Protein AF-A0A9Q1LSX1-F1 (afdb_monomer_lite)

Radius of gyration: 31.64 Å; chains: 1; bounding box: 59×37×95 Å

InterPro domains:
  IPR011598 Myc-type, basic helix-loop-helix (bHLH) domain [PF00010] (8-60)
  IPR011598 Myc-type, basic helix-loop-helix (bHLH) domain [PS50888] (7-59)
  IPR011598 Myc-type, basic helix-loop-helix (bHLH) domain [SM00353] (13-65)
  IPR015660 Achaete-scute transcription factor-related [PTHR13935] (9-137)
  IPR036638 Helix-loop-helix DNA-binding domain superfamily [G3DSA:4.10.280.10] (2-89)
  IPR036638 Helix-loop-helix DNA-binding domain superfamily [SSF47459] (8-74)

Organism: NCBI:txid402998

Sequence (143 aa):
MDQNKLIKRIAHRDIERQRRQKMATLYASLGSHLPLQYIKGKRSVSDHMEQALNYIRHLKNNIKELETKRDEMRILDHSSNEDNNNIGQKYNLAEYVTVNKCQDGVEILIKNKFGKEGLQLSRVPEELMKRKLNVVTVGIQLL

Secondary structure (DSSP, 8-state):
--HHHHHHHHHHHHHHHHHHHHHHHHHHHHHHTS-HHHHTT--SHHHHHHHHHHHHHHHHHHHHHHHHHHHHHHHHHHHTTT---S------HHHHEEEEEETTEEEEEE---SSTTS--TTHHHHHHHHTT-----------

pLDDT: mean 84.05, std 15.63, range [40.38, 98.62]

Foldseek 3Di:
DDVVVVVVVVVVVVVVVVVVVVVVVVLVVLQVVAPCVQCPPPDDSVSSVVSSVVVVVVVVVVVVVVVVVVVVVVVVVVVVPPDPPDDDPPPVVVVAWDWDDDPPGIDIGGRFDPDPRGDPVVCVVVVCVVVVHDDDDDDDDDD

Structure (mmCIF, N/CA/C/O backbone):
data_AF-A0A9Q1LSX1-F1
#
_entry.id   AF-A0A9Q1LSX1-F1
#
loop_
_atom_site.group_PDB
_atom_site.id
_atom_site.type_symbol
_atom_site.label_atom_id
_atom_site.label_alt_id
_atom_site.label_comp_id
_atom_site.label_asym_id
_atom_site.label_entity_id
_atom_site.label_seq_id
_atom_site.pdbx_PDB_ins_code
_atom_site.Cartn_x
_atom_site.Cartn_y
_atom_site.Cartn_z
_atom_site.occupancy
_atom_site.B_iso_or_equiv
_atom_site.auth_seq_id
_atom_site.auth_comp_id
_atom_site.auth_asym_id
_atom_site.auth_atom_id
_atom_site.pdbx_PDB_model_num
ATOM 1 N N . MET A 1 1 ? 32.459 2.238 -44.044 1.00 60.03 1 MET A N 1
ATOM 2 C CA . MET A 1 1 ? 31.421 2.469 -43.013 1.00 60.03 1 MET A CA 1
ATOM 3 C C . MET A 1 1 ? 32.144 2.597 -41.678 1.00 60.03 1 MET A C 1
ATOM 5 O O . MET A 1 1 ? 32.887 1.691 -41.336 1.00 60.03 1 MET A O 1
ATOM 9 N N . ASP A 1 2 ? 32.035 3.741 -41.003 1.00 82.56 2 ASP A N 1
ATOM 10 C CA . ASP A 1 2 ? 32.907 4.106 -39.875 1.00 82.56 2 ASP A CA 1
ATOM 11 C C . ASP A 1 2 ? 32.579 3.299 -38.600 1.00 82.56 2 ASP A C 1
ATOM 13 O O . ASP A 1 2 ? 31.495 3.438 -38.021 1.00 82.56 2 ASP A O 1
ATOM 17 N N . GLN A 1 3 ? 33.503 2.429 -38.178 1.00 87.06 3 GLN A N 1
ATOM 18 C CA . GLN A 1 3 ? 33.347 1.523 -37.030 1.00 87.06 3 GLN A CA 1
ATOM 19 C C . GLN A 1 3 ? 33.072 2.286 -35.725 1.00 87.06 3 GLN A C 1
ATOM 21 O O . GLN A 1 3 ? 32.278 1.834 -34.896 1.00 87.06 3 GLN A O 1
ATOM 26 N N . ASN A 1 4 ? 33.617 3.497 -35.583 1.00 91.81 4 ASN A N 1
ATOM 27 C CA . ASN A 1 4 ? 33.389 4.342 -34.410 1.00 91.81 4 ASN A CA 1
ATOM 28 C C . ASN A 1 4 ? 31.926 4.783 -34.276 1.00 91.81 4 ASN A C 1
ATOM 30 O O . ASN A 1 4 ? 31.387 4.857 -33.167 1.00 91.81 4 ASN A O 1
ATOM 34 N N . LYS A 1 5 ? 31.242 5.036 -35.398 1.00 93.19 5 LYS A N 1
ATOM 35 C CA . LYS A 1 5 ? 29.815 5.388 -35.401 1.00 93.19 5 LYS A CA 1
ATOM 36 C C . LYS A 1 5 ? 28.946 4.210 -34.954 1.00 93.19 5 LYS A C 1
ATOM 38 O O . LYS A 1 5 ? 27.955 4.410 -34.249 1.00 93.19 5 LYS A O 1
ATOM 43 N N . LEU A 1 6 ? 29.322 2.987 -35.332 1.00 94.88 6 LEU A N 1
ATOM 44 C CA . LEU A 1 6 ? 28.622 1.772 -34.918 1.00 94.88 6 LEU A CA 1
ATOM 45 C C . LEU A 1 6 ? 28.772 1.520 -33.411 1.00 94.88 6 LEU A C 1
ATOM 47 O O . LEU A 1 6 ? 27.763 1.286 -32.745 1.00 94.88 6 LEU A O 1
ATOM 51 N N . ILE A 1 7 ? 29.991 1.634 -32.873 1.00 95.50 7 ILE A N 1
ATOM 52 C CA . ILE A 1 7 ? 30.278 1.428 -31.442 1.00 95.50 7 ILE A CA 1
ATOM 53 C C . ILE A 1 7 ? 29.482 2.413 -30.576 1.00 95.50 7 ILE A C 1
ATOM 55 O O . ILE A 1 7 ? 28.794 1.995 -29.646 1.00 95.50 7 ILE A O 1
ATOM 59 N N . LYS A 1 8 ? 29.476 3.709 -30.926 1.00 95.12 8 LYS A N 1
ATOM 60 C CA . LYS A 1 8 ? 28.688 4.729 -30.206 1.00 95.12 8 LYS A CA 1
ATOM 61 C C . LYS A 1 8 ? 27.189 4.416 -30.201 1.00 95.12 8 LYS A C 1
ATOM 63 O O . LYS A 1 8 ? 26.528 4.571 -29.175 1.00 95.12 8 LYS A O 1
ATOM 68 N N . ARG A 1 9 ? 26.646 3.947 -31.330 1.00 95.62 9 ARG A N 1
ATOM 69 C CA . ARG A 1 9 ? 25.228 3.571 -31.445 1.00 95.62 9 ARG A CA 1
ATOM 70 C C . ARG A 1 9 ? 24.878 2.370 -30.564 1.00 95.62 9 ARG A C 1
ATOM 72 O O . ARG A 1 9 ? 23.808 2.364 -29.960 1.00 95.62 9 ARG A O 1
ATOM 79 N N . ILE A 1 10 ? 25.756 1.368 -30.496 1.00 96.50 10 ILE A N 1
ATOM 80 C CA . ILE A 1 10 ? 25.564 0.187 -29.641 1.00 96.50 10 ILE A CA 1
ATOM 81 C C . ILE A 1 10 ? 25.610 0.597 -28.167 1.00 96.50 10 ILE A C 1
ATOM 83 O O . ILE A 1 10 ? 24.657 0.324 -27.444 1.00 96.50 10 ILE A O 1
ATOM 87 N N . ALA A 1 11 ? 26.631 1.353 -27.756 1.00 97.00 11 ALA A N 1
ATOM 88 C CA . ALA A 1 11 ? 26.759 1.829 -26.379 1.00 97.00 11 ALA A CA 1
ATOM 89 C C . ALA A 1 11 ? 25.532 2.640 -25.928 1.00 97.00 11 ALA A C 1
ATOM 91 O O . ALA A 1 11 ? 24.968 2.385 -24.866 1.00 97.00 11 ALA A O 1
ATOM 92 N N . HIS A 1 12 ? 25.047 3.567 -26.762 1.00 97.31 12 HIS A N 1
ATOM 93 C CA . HIS A 1 12 ? 23.840 4.337 -26.452 1.00 97.31 12 HIS A CA 1
ATOM 94 C C . HIS A 1 12 ? 22.591 3.447 -26.334 1.00 97.31 12 HIS A C 1
ATOM 96 O O . HIS A 1 12 ? 21.738 3.665 -25.469 1.00 97.31 12 HIS A O 1
ATOM 102 N N . ARG A 1 13 ? 22.458 2.431 -27.197 1.00 97.62 13 ARG A N 1
ATOM 103 C CA . ARG A 1 13 ? 21.347 1.470 -27.135 1.00 97.62 13 ARG A CA 1
ATOM 104 C C . ARG A 1 13 ? 21.385 0.658 -25.841 1.00 97.62 13 ARG A C 1
ATOM 106 O O . ARG A 1 13 ? 20.324 0.432 -25.258 1.00 97.62 13 ARG A O 1
ATOM 113 N N . ASP A 1 14 ? 22.567 0.243 -25.401 1.00 98.19 14 ASP A N 1
ATOM 114 C CA . ASP A 1 14 ? 22.739 -0.547 -24.182 1.00 98.19 14 ASP A CA 1
ATOM 115 C C . ASP A 1 14 ? 22.457 0.273 -22.924 1.00 98.19 14 ASP A C 1
ATOM 117 O O . ASP A 1 14 ? 21.732 -0.200 -22.047 1.00 98.19 14 ASP A O 1
ATOM 121 N N . ILE A 1 15 ? 22.910 1.529 -22.875 1.00 98.12 15 ILE A N 1
ATOM 122 C CA . ILE A 1 15 ? 22.584 2.461 -21.784 1.00 98.12 15 ILE A CA 1
ATOM 123 C C . ILE A 1 15 ? 21.065 2.637 -21.670 1.00 98.12 15 ILE A C 1
ATOM 125 O O . ILE A 1 15 ? 20.487 2.465 -20.595 1.00 98.12 15 ILE A O 1
ATOM 129 N N . GLU A 1 16 ? 20.382 2.911 -22.782 1.00 98.19 16 GLU A N 1
ATOM 130 C CA . GLU A 1 16 ? 18.928 3.101 -22.762 1.00 98.19 16 GLU A CA 1
ATOM 131 C C . GLU A 1 16 ? 18.171 1.797 -22.460 1.00 98.19 16 GLU A C 1
ATOM 133 O O . GLU A 1 16 ? 17.100 1.805 -21.844 1.00 98.19 16 GLU A O 1
ATOM 138 N N . ARG A 1 17 ? 18.719 0.644 -22.859 1.00 98.19 17 ARG A N 1
ATOM 139 C CA . ARG A 1 17 ? 18.185 -0.667 -22.472 1.00 98.19 17 ARG A CA 1
ATOM 140 C C . ARG A 1 17 ? 18.285 -0.868 -20.962 1.00 98.19 17 ARG A C 1
ATOM 142 O O . ARG A 1 17 ? 17.279 -1.223 -20.352 1.00 98.19 17 ARG A O 1
ATOM 149 N N . GLN A 1 18 ? 19.446 -0.614 -20.363 1.00 98.50 18 GLN A N 1
ATOM 150 C CA . GLN A 1 18 ? 19.644 -0.717 -18.914 1.00 98.50 18 GLN A CA 1
ATOM 151 C C . GLN A 1 18 ? 18.716 0.237 -18.156 1.00 98.50 18 GLN A C 1
ATOM 153 O O . GLN A 1 18 ? 18.080 -0.170 -17.181 1.00 98.50 18 GLN A O 1
ATOM 158 N N . ARG A 1 19 ? 18.554 1.476 -18.640 1.00 98.19 19 ARG A N 1
ATOM 159 C CA . ARG A 1 19 ? 17.613 2.447 -18.063 1.00 98.19 19 ARG A CA 1
ATOM 160 C C . ARG A 1 19 ? 16.184 1.895 -18.034 1.00 98.19 19 ARG A C 1
ATOM 162 O O . ARG A 1 19 ? 15.534 1.938 -16.990 1.00 98.19 19 ARG A O 1
ATOM 169 N N . ARG A 1 20 ? 15.703 1.330 -19.148 1.00 97.69 20 ARG A N 1
ATOM 170 C CA . ARG A 1 20 ? 14.354 0.739 -19.238 1.00 97.69 20 ARG A CA 1
ATOM 171 C C . ARG A 1 20 ? 14.191 -0.518 -18.392 1.00 97.69 20 ARG A C 1
ATOM 173 O O . ARG A 1 20 ? 13.141 -0.688 -17.782 1.00 97.69 20 ARG A O 1
ATOM 180 N N . GLN A 1 21 ? 15.217 -1.362 -18.308 1.00 98.31 21 GLN A N 1
ATOM 181 C CA . GLN A 1 21 ? 15.201 -2.527 -17.422 1.00 98.31 21 GLN A CA 1
ATOM 182 C C . GLN A 1 21 ? 15.085 -2.108 -15.957 1.00 98.31 21 GLN A C 1
ATOM 184 O O . GLN A 1 21 ? 14.223 -2.620 -15.250 1.00 98.31 21 GLN A O 1
ATOM 189 N N . LYS A 1 22 ? 15.872 -1.115 -15.524 1.00 98.31 22 LYS A N 1
ATOM 190 C CA . LYS A 1 22 ? 15.785 -0.573 -14.164 1.00 98.31 22 LYS A CA 1
ATOM 191 C C . LYS A 1 22 ? 14.388 -0.026 -13.863 1.00 98.31 22 LYS A C 1
ATOM 193 O O . LYS A 1 22 ? 13.841 -0.317 -12.805 1.00 98.31 22 LYS A O 1
ATOM 198 N N . MET A 1 23 ? 13.792 0.722 -14.794 1.00 97.62 23 MET A N 1
ATOM 199 C CA . MET A 1 23 ? 12.422 1.226 -14.633 1.00 97.62 23 MET A CA 1
ATOM 200 C C . MET A 1 23 ? 11.390 0.096 -14.538 1.00 97.62 23 MET A C 1
ATOM 202 O O . MET A 1 23 ? 10.542 0.131 -13.653 1.00 97.62 23 MET A O 1
ATOM 206 N N . ALA A 1 24 ? 11.480 -0.930 -15.390 1.00 95.75 24 ALA A N 1
ATOM 207 C CA . ALA A 1 24 ? 10.575 -2.079 -15.339 1.00 95.75 24 ALA A CA 1
ATOM 208 C C . ALA A 1 24 ? 10.634 -2.801 -13.983 1.00 95.75 24 ALA A C 1
ATOM 210 O O . ALA A 1 24 ? 9.590 -3.114 -13.412 1.00 95.75 24 ALA A O 1
ATOM 211 N N . THR A 1 25 ? 11.836 -2.992 -13.428 1.00 97.38 25 THR A N 1
ATOM 212 C CA . THR A 1 25 ? 12.017 -3.575 -12.091 1.00 97.38 25 THR A CA 1
ATOM 213 C C . THR A 1 25 ? 11.365 -2.724 -11.002 1.00 97.38 25 THR A C 1
ATOM 215 O O . THR A 1 25 ? 10.701 -3.264 -10.120 1.00 97.38 25 THR A O 1
ATOM 218 N N . LEU A 1 26 ? 11.510 -1.395 -11.062 1.00 97.00 26 LEU A N 1
ATOM 219 C CA . LEU A 1 26 ? 10.876 -0.498 -10.091 1.00 97.00 26 LEU A CA 1
ATOM 220 C C . LEU A 1 26 ? 9.348 -0.550 -10.171 1.00 97.00 26 LEU A C 1
ATOM 222 O O . LEU A 1 26 ? 8.696 -0.603 -9.132 1.00 97.00 26 LEU A O 1
ATOM 226 N N . TYR A 1 27 ? 8.770 -0.581 -11.372 1.00 94.75 27 TYR A N 1
ATOM 227 C CA . TYR A 1 27 ? 7.317 -0.686 -11.531 1.00 94.75 27 TYR A CA 1
ATOM 228 C C . TYR A 1 27 ? 6.768 -2.036 -11.070 1.00 94.75 27 TYR A C 1
ATOM 230 O O . TYR A 1 27 ? 5.726 -2.075 -10.419 1.00 94.75 27 TYR A O 1
ATOM 238 N N . ALA A 1 28 ? 7.482 -3.132 -11.339 1.00 92.31 28 ALA A N 1
ATOM 239 C CA . ALA A 1 28 ? 7.115 -4.449 -10.825 1.00 92.31 28 ALA A CA 1
ATOM 240 C C . ALA A 1 28 ? 7.145 -4.481 -9.288 1.00 92.31 28 ALA A C 1
ATOM 242 O O . ALA A 1 28 ? 6.199 -4.962 -8.665 1.00 92.31 28 ALA A O 1
ATOM 243 N N . SER A 1 29 ? 8.191 -3.904 -8.685 1.00 95.56 29 SER A N 1
ATOM 244 C CA . SER A 1 29 ? 8.297 -3.753 -7.231 1.00 95.56 29 SER A CA 1
ATOM 245 C C . SER A 1 29 ? 7.161 -2.897 -6.671 1.00 95.56 29 SER A C 1
ATOM 247 O O . SER A 1 29 ? 6.515 -3.288 -5.707 1.00 95.56 29 SER A O 1
ATOM 249 N N . LEU A 1 30 ? 6.832 -1.765 -7.299 1.00 94.38 30 LEU A N 1
ATOM 250 C CA . LEU A 1 30 ? 5.696 -0.947 -6.871 1.00 94.38 30 LEU A CA 1
ATOM 251 C C . LEU A 1 30 ? 4.396 -1.763 -6.861 1.00 94.38 30 LEU A C 1
ATOM 253 O O . LEU A 1 30 ? 3.684 -1.763 -5.860 1.00 94.38 30 LEU A O 1
ATOM 257 N N . GLY A 1 31 ? 4.118 -2.496 -7.942 1.00 91.44 31 GLY A N 1
ATOM 258 C CA . GLY A 1 31 ? 2.924 -3.333 -8.062 1.00 91.44 31 GLY A CA 1
ATOM 259 C C . GLY A 1 31 ? 2.824 -4.419 -6.987 1.00 91.44 31 GLY A C 1
ATOM 260 O O . GLY A 1 31 ? 1.725 -4.686 -6.507 1.00 91.44 31 GLY A O 1
ATOM 261 N N . SER A 1 32 ? 3.946 -5.003 -6.550 1.00 92.88 32 SER A N 1
ATOM 262 C CA . SER A 1 32 ? 3.945 -6.044 -5.510 1.00 92.88 32 SER A CA 1
ATOM 263 C C . SER A 1 32 ? 3.623 -5.525 -4.106 1.00 92.88 32 SER A C 1
ATOM 265 O O . SER A 1 32 ? 3.258 -6.317 -3.242 1.00 92.88 32 SER A O 1
ATOM 267 N N . HIS A 1 33 ? 3.750 -4.218 -3.859 1.00 94.12 33 HIS A N 1
ATOM 268 C CA . HIS A 1 33 ? 3.389 -3.599 -2.576 1.00 94.12 33 HIS A CA 1
ATOM 269 C C . HIS A 1 33 ? 1.908 -3.199 -2.503 1.00 94.12 33 HIS A C 1
ATOM 271 O O . HIS A 1 33 ? 1.429 -2.787 -1.443 1.00 94.12 33 HIS A O 1
ATOM 277 N N . LEU A 1 34 ? 1.176 -3.287 -3.617 1.00 94.50 34 LEU A N 1
ATOM 278 C CA . LEU A 1 34 ? -0.226 -2.899 -3.679 1.00 94.50 34 LEU A CA 1
ATOM 279 C C . LEU A 1 34 ? -1.139 -4.098 -3.393 1.00 94.50 34 LEU A C 1
ATOM 281 O O . LEU A 1 34 ? -0.950 -5.170 -3.971 1.00 94.50 34 LEU A O 1
ATOM 285 N N . PRO A 1 35 ? -2.180 -3.933 -2.555 1.00 95.31 35 PRO A N 1
ATOM 286 C CA . PRO A 1 35 ? -3.163 -4.986 -2.345 1.00 95.31 35 PRO A CA 1
ATOM 287 C C . PRO A 1 35 ? -3.904 -5.325 -3.640 1.00 95.31 35 PRO A C 1
ATOM 289 O O . PRO A 1 35 ? -4.186 -4.442 -4.453 1.00 95.31 35 PRO A O 1
ATOM 292 N N . LEU A 1 36 ? -4.319 -6.589 -3.787 1.00 93.06 36 LEU A N 1
ATOM 293 C CA . LEU A 1 36 ? -4.963 -7.101 -5.003 1.00 93.06 36 LEU A CA 1
ATOM 294 C C . LEU A 1 36 ? -6.138 -6.233 -5.480 1.00 93.06 36 LEU A C 1
ATOM 296 O O . LEU A 1 36 ? -6.283 -5.999 -6.674 1.00 93.06 36 LEU A O 1
ATOM 300 N N . GLN A 1 37 ? -6.949 -5.711 -4.558 1.00 92.62 37 GLN A N 1
ATOM 301 C CA . GLN A 1 37 ? -8.093 -4.847 -4.871 1.00 92.62 37 GLN A CA 1
ATOM 302 C C . GLN A 1 37 ? -7.721 -3.556 -5.625 1.00 92.62 37 GLN A C 1
ATOM 304 O O . GLN A 1 37 ? -8.527 -3.069 -6.410 1.00 92.62 37 GLN A O 1
ATOM 309 N N . TYR A 1 38 ? -6.502 -3.039 -5.439 1.00 92.69 38 TYR A N 1
ATOM 310 C CA . TYR A 1 38 ? -6.012 -1.824 -6.099 1.00 92.69 38 TYR A CA 1
ATOM 311 C C . TYR A 1 38 ? -5.362 -2.107 -7.462 1.00 92.69 38 TYR A C 1
ATOM 313 O O . TYR A 1 38 ? -5.297 -1.219 -8.303 1.00 92.69 38 TYR A O 1
ATOM 321 N N . ILE A 1 39 ? -4.908 -3.337 -7.719 1.00 91.25 39 ILE A N 1
ATOM 322 C CA . ILE A 1 39 ? -4.234 -3.715 -8.979 1.00 91.25 39 ILE A CA 1
ATOM 323 C C . ILE A 1 39 ? -5.104 -4.567 -9.908 1.00 91.25 39 ILE A C 1
ATOM 325 O O . ILE A 1 39 ? -4.814 -4.689 -11.100 1.00 91.25 39 ILE A O 1
ATOM 329 N N . LYS A 1 40 ? -6.186 -5.164 -9.398 1.00 90.25 40 LYS A N 1
ATOM 330 C CA . LYS A 1 40 ? -7.051 -6.055 -10.175 1.00 90.25 40 LYS A CA 1
ATOM 331 C C . LYS A 1 40 ? -7.657 -5.314 -11.369 1.00 90.25 40 LYS A C 1
ATOM 333 O O . LYS A 1 40 ? -8.325 -4.298 -11.222 1.00 90.25 40 LYS A O 1
ATOM 338 N N . GLY A 1 41 ? -7.428 -5.850 -12.568 1.00 87.19 41 GLY A N 1
ATOM 339 C CA . GLY A 1 41 ? -7.938 -5.278 -13.819 1.00 87.19 41 GLY A CA 1
ATOM 340 C C . GLY A 1 41 ? -7.189 -4.036 -14.317 1.00 87.19 41 GLY A C 1
ATOM 341 O O . GLY A 1 41 ? -7.517 -3.536 -15.389 1.00 87.19 41 GLY A O 1
ATOM 342 N N . LYS A 1 42 ? -6.167 -3.559 -13.596 1.00 86.56 42 LYS A N 1
ATOM 343 C CA . LYS A 1 42 ? -5.314 -2.438 -14.005 1.00 86.56 42 LYS A CA 1
ATOM 344 C C . LYS A 1 42 ? -4.087 -2.989 -14.718 1.00 86.56 42 LYS A C 1
ATOM 346 O O . LYS A 1 42 ? -3.354 -3.795 -14.148 1.00 86.56 42 LYS A O 1
ATOM 351 N N . ARG A 1 43 ? -3.899 -2.622 -15.987 1.00 83.44 43 ARG A N 1
ATOM 352 C CA . ARG A 1 43 ? -2.852 -3.208 -16.848 1.00 83.44 43 ARG A CA 1
ATOM 353 C C . ARG A 1 43 ? -1.727 -2.233 -17.163 1.00 83.44 43 ARG A C 1
ATOM 355 O O . ARG A 1 43 ? -0.643 -2.684 -17.522 1.00 83.44 43 ARG A O 1
ATOM 362 N N . SER A 1 44 ? -1.970 -0.926 -17.060 1.00 91.69 44 SER A N 1
ATOM 363 C CA . SER A 1 44 ? -0.964 0.079 -17.390 1.00 91.69 44 SER A CA 1
ATOM 364 C C . SER A 1 44 ? -0.121 0.453 -16.165 1.00 91.69 44 SER A C 1
ATOM 366 O O . SER A 1 44 ? -0.595 0.432 -15.029 1.00 91.69 44 SER A O 1
ATOM 368 N N . VAL A 1 45 ? 1.137 0.839 -16.402 1.00 91.06 45 VAL A N 1
ATOM 369 C CA . VAL A 1 45 ? 2.015 1.380 -15.352 1.00 91.06 45 VAL A CA 1
ATOM 370 C C . VAL A 1 45 ? 1.420 2.653 -14.749 1.00 91.06 45 VAL A C 1
ATOM 372 O O . VAL A 1 45 ? 1.493 2.846 -13.541 1.00 91.06 45 VAL A O 1
ATOM 375 N N . SER A 1 46 ? 0.792 3.496 -15.575 1.00 93.38 46 SER A N 1
ATOM 376 C CA . SER A 1 46 ? 0.126 4.715 -15.111 1.00 93.38 46 SER A CA 1
ATOM 377 C C . SER A 1 46 ? -1.017 4.389 -14.153 1.00 93.38 46 SER A C 1
ATOM 379 O O . SER A 1 46 ? -1.127 5.017 -13.103 1.00 93.38 46 SER A O 1
ATOM 381 N N . ASP A 1 47 ? -1.815 3.364 -14.470 1.00 93.38 47 ASP A N 1
ATOM 382 C CA . ASP A 1 47 ? -2.898 2.910 -13.601 1.00 93.38 47 ASP A CA 1
ATOM 383 C C . ASP A 1 47 ? -2.324 2.450 -12.259 1.00 93.38 47 ASP A C 1
ATOM 385 O O . ASP A 1 47 ? -2.815 2.841 -11.206 1.00 93.38 47 ASP A O 1
ATOM 389 N N . HIS A 1 48 ? -1.266 1.630 -12.276 1.00 92.50 48 HIS A N 1
ATOM 390 C CA . HIS A 1 48 ? -0.624 1.151 -11.046 1.00 92.50 48 HIS A CA 1
ATOM 391 C C . HIS A 1 48 ? -0.055 2.302 -10.212 1.00 92.50 48 HIS A C 1
ATOM 393 O O . HIS A 1 48 ? -0.189 2.283 -8.990 1.00 92.50 48 HIS A O 1
ATOM 399 N N . MET A 1 49 ? 0.528 3.324 -10.846 1.00 94.44 49 MET A N 1
ATOM 400 C CA . MET A 1 49 ? 1.015 4.523 -10.152 1.00 94.44 49 MET A CA 1
ATOM 401 C C . MET A 1 49 ? -0.126 5.317 -9.507 1.00 94.44 49 MET A C 1
ATOM 403 O O . MET A 1 49 ? -0.014 5.716 -8.349 1.00 94.44 49 MET A O 1
ATOM 407 N N . GLU A 1 50 ? -1.239 5.511 -10.212 1.00 95.31 50 GLU A N 1
ATOM 408 C CA . GLU A 1 50 ? -2.421 6.178 -9.660 1.00 95.31 50 GLU A CA 1
ATOM 409 C C . GLU A 1 50 ? -2.998 5.394 -8.472 1.00 95.31 50 GLU A C 1
ATOM 411 O O . GLU A 1 50 ? -3.297 5.957 -7.416 1.00 95.31 50 GLU A O 1
ATOM 416 N N . GLN A 1 51 ? -3.098 4.072 -8.602 1.00 95.44 51 GLN A N 1
ATOM 417 C CA . GLN A 1 51 ? -3.607 3.217 -7.532 1.00 95.44 51 GLN A CA 1
ATOM 418 C C . GLN A 1 51 ? -2.668 3.172 -6.325 1.00 95.44 51 GLN A C 1
ATOM 420 O O . GLN A 1 51 ? -3.145 3.105 -5.191 1.00 95.44 51 GLN A O 1
ATOM 425 N N . ALA A 1 52 ? -1.357 3.314 -6.529 1.00 96.75 52 ALA A N 1
ATOM 426 C CA . ALA A 1 52 ? -0.418 3.506 -5.432 1.00 96.75 52 ALA A CA 1
ATOM 427 C C . ALA A 1 52 ? -0.697 4.792 -4.645 1.00 96.75 52 ALA A C 1
ATOM 429 O O . ALA A 1 52 ? -0.700 4.764 -3.414 1.00 96.75 52 ALA A O 1
ATOM 430 N N . LEU A 1 53 ? -1.008 5.902 -5.323 1.00 96.88 53 LEU A N 1
ATOM 431 C CA . LEU A 1 53 ? -1.391 7.150 -4.652 1.00 96.88 53 LEU A CA 1
ATOM 432 C C . LEU A 1 53 ? -2.689 6.992 -3.853 1.00 96.88 53 LEU A C 1
ATOM 434 O O . LEU A 1 53 ? -2.775 7.463 -2.714 1.00 96.88 53 LEU A O 1
ATOM 438 N N . ASN A 1 54 ? -3.679 6.299 -4.419 1.00 96.62 54 ASN A N 1
ATOM 439 C CA . ASN A 1 54 ? -4.933 6.004 -3.725 1.00 96.62 54 ASN A CA 1
ATOM 440 C C . ASN A 1 54 ? -4.693 5.143 -2.480 1.00 96.62 54 ASN A C 1
ATOM 442 O O . ASN A 1 54 ? -5.226 5.447 -1.412 1.00 96.62 54 ASN A O 1
ATOM 446 N N . TYR A 1 55 ? -3.837 4.125 -2.582 1.00 97.56 55 TYR A N 1
ATOM 447 C CA . TYR A 1 55 ? -3.512 3.266 -1.450 1.00 97.56 55 TYR A CA 1
ATOM 448 C C . TYR A 1 55 ? -2.745 4.010 -0.349 1.00 97.56 55 TYR A C 1
ATOM 450 O O . TYR A 1 55 ? -3.080 3.875 0.826 1.00 97.56 55 TYR A O 1
ATOM 458 N N . ILE A 1 56 ? -1.792 4.878 -0.708 1.00 98.12 56 ILE A N 1
ATOM 459 C CA . ILE A 1 56 ? -1.108 5.756 0.256 1.00 98.12 56 ILE A CA 1
ATOM 460 C C . ILE A 1 56 ? -2.123 6.634 0.997 1.00 98.12 56 ILE A C 1
ATOM 462 O O . ILE A 1 56 ? -2.034 6.786 2.215 1.00 98.12 56 ILE A O 1
ATOM 466 N N . ARG A 1 57 ? -3.104 7.207 0.288 1.00 98.38 57 ARG A N 1
ATOM 467 C CA . ARG A 1 57 ? -4.163 8.019 0.907 1.00 98.38 57 ARG A CA 1
ATOM 468 C C . ARG A 1 57 ? -5.014 7.195 1.870 1.00 98.38 57 ARG A C 1
ATOM 470 O O . ARG A 1 57 ? -5.264 7.641 2.985 1.00 98.38 57 ARG A O 1
ATOM 477 N N . HIS A 1 58 ? -5.410 5.994 1.460 1.00 98.06 58 HIS A N 1
ATOM 478 C CA . HIS A 1 58 ? -6.159 5.067 2.303 1.00 98.06 58 HIS A CA 1
ATOM 479 C C . HIS A 1 58 ? -5.391 4.717 3.587 1.00 98.06 58 HIS A C 1
ATOM 481 O O . HIS A 1 58 ? -5.945 4.828 4.677 1.00 98.06 58 HIS A O 1
ATOM 487 N N . LEU A 1 59 ? -4.098 4.387 3.484 1.00 98.12 59 LEU A N 1
ATOM 488 C CA . LEU A 1 59 ? -3.255 4.106 4.650 1.00 98.12 59 LEU A CA 1
ATOM 489 C C . LEU A 1 59 ? -3.130 5.314 5.584 1.00 98.12 59 LEU A C 1
ATOM 491 O O . LEU A 1 59 ? -3.233 5.153 6.796 1.00 98.12 59 LEU A O 1
ATOM 495 N N . LYS A 1 60 ? -2.960 6.525 5.038 1.00 98.56 60 LYS A N 1
ATOM 496 C CA . LYS A 1 60 ? -2.918 7.758 5.841 1.00 98.56 60 LYS A CA 1
ATOM 497 C C . LYS A 1 60 ? -4.214 7.990 6.618 1.00 98.56 60 LYS A C 1
ATOM 499 O O . LYS A 1 60 ? -4.150 8.401 7.771 1.00 98.56 60 LYS A O 1
ATOM 504 N N . ASN A 1 61 ? -5.369 7.732 6.008 1.00 98.38 61 ASN A N 1
ATOM 505 C CA . ASN A 1 61 ? -6.656 7.861 6.691 1.00 98.38 61 ASN A CA 1
ATOM 506 C C . ASN A 1 61 ? -6.822 6.792 7.775 1.00 98.38 61 ASN A C 1
ATOM 508 O O . ASN A 1 61 ? -7.182 7.129 8.896 1.00 98.38 61 ASN A O 1
ATOM 512 N N . ASN A 1 62 ? -6.467 5.539 7.478 1.00 98.19 62 ASN A N 1
ATOM 513 C CA . ASN A 1 62 ? -6.527 4.451 8.452 1.00 98.19 62 ASN A CA 1
ATOM 514 C C . ASN A 1 62 ? -5.643 4.726 9.683 1.00 98.19 62 ASN A C 1
ATOM 516 O O . ASN A 1 62 ? -6.066 4.491 10.808 1.00 98.19 62 ASN A O 1
ATOM 520 N N . ILE A 1 63 ? -4.438 5.281 9.491 1.00 98.62 63 ILE A N 1
ATOM 521 C CA . ILE A 1 63 ? -3.576 5.701 10.609 1.00 98.62 63 ILE A CA 1
ATOM 522 C C . ILE A 1 63 ? -4.295 6.732 11.483 1.00 98.62 63 ILE A C 1
ATOM 524 O O . ILE A 1 63 ? -4.373 6.532 12.690 1.00 98.62 63 ILE A O 1
ATOM 528 N N . LYS A 1 64 ? -4.875 7.779 10.886 1.00 98.50 64 LYS A N 1
ATOM 529 C CA . LYS A 1 64 ? -5.612 8.808 11.636 1.00 98.50 64 LYS A CA 1
ATOM 530 C C . LYS A 1 64 ? -6.797 8.230 12.404 1.00 98.50 64 LYS A C 1
ATOM 532 O O . LYS A 1 64 ? -6.980 8.554 13.567 1.00 98.50 64 LYS A O 1
ATOM 537 N N . GLU A 1 65 ? -7.584 7.359 11.777 1.00 98.25 65 GLU A N 1
ATOM 538 C CA . GLU A 1 65 ? -8.717 6.704 12.440 1.00 98.25 65 GLU A CA 1
ATOM 539 C C . GLU A 1 65 ? -8.267 5.856 13.635 1.00 98.25 65 GLU A C 1
ATOM 541 O O . GLU A 1 65 ? -8.910 5.866 14.685 1.00 98.25 65 GLU A O 1
ATOM 546 N N . LEU A 1 66 ? -7.157 5.127 13.496 1.00 98.25 66 LEU A N 1
ATOM 547 C CA . LEU A 1 66 ? -6.583 4.341 14.587 1.00 98.25 66 LEU A CA 1
ATOM 548 C C . LEU A 1 66 ? -6.019 5.228 15.704 1.00 98.25 66 LEU A C 1
ATOM 550 O O . LEU A 1 66 ? -6.172 4.885 16.876 1.00 98.25 66 LEU A O 1
ATOM 554 N N . GLU A 1 67 ? -5.406 6.362 15.365 1.00 97.69 67 GLU A N 1
ATOM 555 C CA . GLU A 1 67 ? -4.954 7.365 16.336 1.00 97.69 67 GLU A CA 1
ATOM 556 C C . GLU A 1 67 ? -6.131 7.944 17.122 1.00 97.69 67 GLU A C 1
ATOM 558 O O . GLU A 1 67 ? -6.096 7.927 18.349 1.00 97.69 67 GLU A O 1
ATOM 563 N N . THR A 1 68 ? -7.207 8.355 16.445 1.00 96.94 68 THR A N 1
ATOM 564 C CA . THR A 1 68 ? -8.420 8.857 17.103 1.00 96.94 68 THR A CA 1
ATOM 565 C C . THR A 1 68 ? -9.014 7.817 18.049 1.00 96.94 68 THR A C 1
ATOM 567 O O . THR A 1 68 ? -9.248 8.124 19.213 1.00 9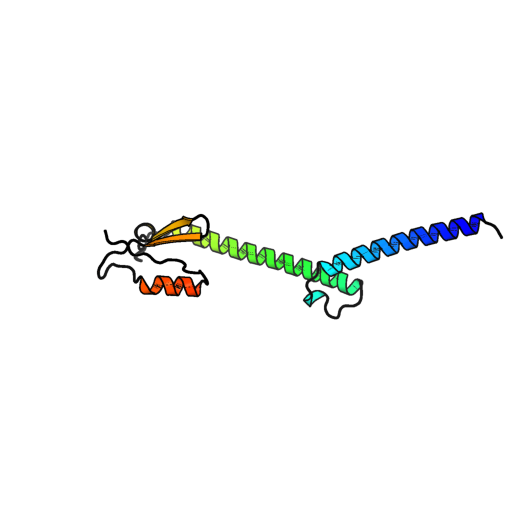6.94 68 THR A O 1
ATOM 570 N N . LYS A 1 69 ? -9.166 6.560 17.607 1.00 96.94 69 LYS A N 1
ATOM 571 C CA . LYS A 1 69 ? -9.671 5.475 18.471 1.00 96.94 69 LYS A CA 1
ATOM 572 C C . LYS A 1 69 ? -8.791 5.247 19.698 1.00 96.94 69 LYS A C 1
ATOM 574 O O . LYS A 1 69 ? -9.298 5.003 20.790 1.00 96.94 69 LYS A O 1
ATOM 579 N N . ARG A 1 70 ? -7.465 5.294 19.531 1.00 96.44 70 ARG A N 1
ATOM 580 C CA . ARG A 1 70 ? -6.517 5.162 20.645 1.00 96.44 70 ARG A CA 1
ATOM 581 C C . ARG A 1 70 ? -6.688 6.304 21.646 1.00 96.44 70 ARG A C 1
ATOM 583 O O . ARG A 1 70 ? -6.683 6.059 22.850 1.00 96.44 70 ARG A O 1
ATOM 590 N N . ASP A 1 71 ? -6.820 7.527 21.154 1.00 94.75 71 ASP A N 1
ATOM 591 C CA . ASP A 1 71 ? -6.908 8.712 21.999 1.00 94.75 71 ASP A CA 1
ATOM 592 C C . ASP A 1 71 ? -8.258 8.768 22.740 1.00 94.75 71 ASP A C 1
ATOM 594 O O . ASP A 1 71 ? -8.281 9.074 23.931 1.00 94.75 71 ASP A O 1
ATOM 598 N N . GLU A 1 72 ? -9.360 8.357 22.104 1.00 93.75 72 GLU A N 1
ATOM 599 C CA . GLU A 1 72 ? -10.672 8.183 22.750 1.00 93.75 72 GLU A CA 1
ATOM 600 C C . GLU A 1 72 ? -10.620 7.181 23.913 1.00 93.75 72 GLU A C 1
ATOM 602 O O . GLU A 1 72 ? -11.111 7.470 25.006 1.00 93.75 72 GLU A O 1
ATOM 607 N N . MET A 1 73 ? -9.980 6.022 23.713 1.00 91.69 73 MET A N 1
ATOM 608 C CA . MET A 1 73 ? -9.803 5.033 24.786 1.00 91.69 73 MET A CA 1
ATOM 609 C C . MET A 1 73 ? -8.954 5.590 25.935 1.00 91.69 73 MET A C 1
ATOM 611 O O . MET A 1 73 ? -9.290 5.391 27.100 1.00 91.69 73 MET A O 1
ATOM 615 N N . ARG A 1 74 ? -7.899 6.353 25.626 1.00 89.19 74 ARG A N 1
ATOM 616 C CA . ARG A 1 74 ? -7.057 6.996 26.644 1.00 89.19 74 ARG A CA 1
ATOM 617 C C . ARG A 1 74 ? -7.822 8.041 27.464 1.00 89.19 74 ARG A C 1
ATOM 619 O O . ARG A 1 74 ? -7.569 8.175 28.660 1.00 89.19 74 ARG A O 1
ATOM 626 N N . ILE A 1 75 ? -8.741 8.783 26.844 1.00 83.31 75 ILE A N 1
ATOM 627 C CA . ILE A 1 75 ? -9.605 9.736 27.557 1.00 83.31 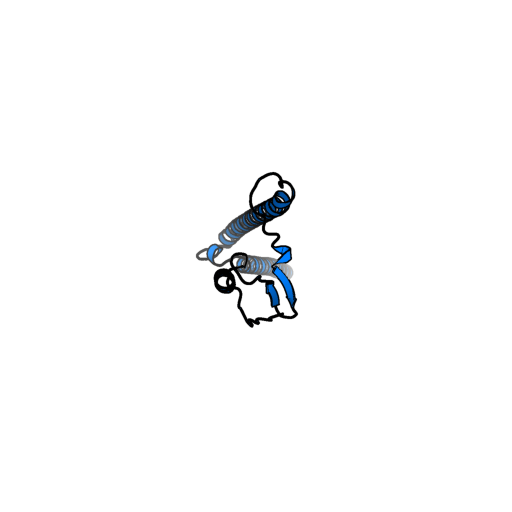75 ILE A CA 1
ATOM 628 C C . ILE A 1 75 ? -10.574 8.991 28.481 1.00 83.31 75 ILE A C 1
ATOM 630 O O . ILE A 1 75 ? -10.741 9.417 29.620 1.00 83.31 75 ILE A O 1
ATOM 634 N N . LEU A 1 76 ? -11.171 7.877 28.041 1.00 72.56 76 LEU A N 1
ATOM 635 C CA . LEU A 1 76 ? -12.061 7.066 28.884 1.00 72.56 76 LEU A CA 1
ATOM 636 C C . LEU A 1 76 ? -11.330 6.517 30.124 1.00 72.56 76 LEU A C 1
ATOM 638 O O . LEU A 1 76 ? -11.866 6.573 31.233 1.00 72.56 76 LEU A O 1
ATOM 642 N N . ASP A 1 77 ? -10.086 6.067 29.954 1.00 62.97 77 ASP A N 1
ATOM 643 C CA . ASP A 1 77 ? -9.244 5.603 31.060 1.00 62.97 77 ASP A CA 1
ATOM 644 C C . ASP A 1 77 ? -8.942 6.734 32.063 1.00 62.97 77 ASP A C 1
ATOM 646 O O . ASP A 1 77 ? -8.980 6.512 33.274 1.00 62.97 77 ASP A O 1
ATOM 650 N N . HIS A 1 78 ? -8.709 7.967 31.595 1.00 58.56 78 HIS A N 1
ATOM 651 C CA . HIS A 1 78 ? -8.467 9.125 32.468 1.00 58.56 78 HIS A CA 1
ATOM 652 C C . HIS A 1 78 ? -9.745 9.717 33.097 1.00 58.56 78 HIS A C 1
ATOM 654 O O . HIS A 1 78 ? -9.711 10.123 34.256 1.00 58.56 78 HIS A O 1
ATOM 660 N N . SER A 1 79 ? -10.882 9.708 32.396 1.00 54.72 79 SER A N 1
ATOM 661 C CA . SER A 1 79 ? -12.187 10.173 32.901 1.00 54.72 79 SER A CA 1
ATOM 662 C C . SER A 1 79 ? -12.726 9.295 34.037 1.00 54.72 79 SER A C 1
ATOM 664 O O . SER A 1 79 ? -13.410 9.789 34.931 1.00 54.72 79 SER A O 1
ATOM 666 N N . SER A 1 80 ? -12.371 8.008 34.067 1.00 52.66 80 SER A N 1
ATOM 667 C CA . SER A 1 80 ? -12.758 7.094 35.152 1.00 52.66 80 SER A CA 1
ATOM 668 C C . SER A 1 80 ? -12.078 7.376 36.510 1.00 52.66 80 SER A C 1
ATOM 670 O O . SER A 1 80 ? -12.477 6.795 37.534 1.00 52.66 80 SER A O 1
ATOM 672 N N . ASN A 1 81 ? -11.092 8.285 36.528 1.00 50.81 81 ASN A N 1
ATOM 673 C CA . ASN A 1 81 ? -10.320 8.665 37.712 1.00 50.81 81 ASN A CA 1
ATOM 674 C C . ASN A 1 81 ? -10.731 10.002 38.355 1.00 50.81 81 ASN A C 1
ATOM 676 O O . ASN A 1 81 ? -10.336 10.214 39.500 1.00 50.81 81 ASN A O 1
ATOM 680 N N . GLU A 1 82 ? -11.516 10.871 37.701 1.00 51.12 82 GLU A N 1
ATOM 681 C CA . GLU A 1 82 ? -11.793 12.222 38.241 1.00 51.12 82 GLU A CA 1
ATOM 682 C C . GLU A 1 82 ? -13.219 12.480 38.752 1.00 51.12 82 GLU A C 1
ATOM 684 O O . GLU A 1 82 ? -13.394 13.398 39.546 1.00 51.12 82 GLU A O 1
ATOM 689 N N . ASP A 1 83 ? -14.209 11.627 38.472 1.00 42.19 83 ASP A N 1
ATOM 690 C CA . ASP A 1 83 ? -15.556 11.793 39.040 1.00 42.19 83 ASP A CA 1
ATOM 691 C C . ASP A 1 83 ? -15.918 10.657 40.005 1.00 42.19 83 ASP A C 1
ATOM 693 O O . ASP A 1 83 ? -16.529 9.651 39.647 1.00 42.19 83 ASP A O 1
ATOM 697 N N . ASN A 1 84 ? -15.563 10.834 41.279 1.00 44.59 84 ASN A N 1
ATOM 698 C CA . ASN A 1 84 ? -16.132 10.073 42.396 1.00 44.59 84 ASN A CA 1
ATOM 699 C C . ASN A 1 84 ? -16.888 11.032 43.328 1.00 44.59 84 ASN A C 1
ATOM 701 O O . ASN A 1 84 ? -16.509 11.235 44.474 1.00 44.59 84 ASN A O 1
ATOM 705 N N . ASN A 1 85 ? -17.975 11.611 42.817 1.00 48.22 85 ASN A N 1
ATOM 706 C CA . ASN A 1 85 ? -19.072 12.159 43.616 1.00 48.22 85 ASN A CA 1
ATOM 707 C C . ASN A 1 85 ? -20.395 11.956 42.860 1.00 48.22 85 ASN A C 1
ATOM 709 O O . ASN A 1 85 ? -21.025 12.918 42.439 1.00 48.22 85 ASN A O 1
ATOM 713 N N . ASN A 1 86 ? -20.811 10.701 42.653 1.00 40.38 86 ASN A N 1
ATOM 714 C CA . ASN A 1 86 ? -22.226 10.325 42.743 1.00 40.38 86 ASN A CA 1
ATOM 715 C C . ASN A 1 86 ? -22.447 8.806 42.665 1.00 40.38 86 ASN A C 1
ATOM 717 O O . ASN A 1 86 ? -21.925 8.108 41.804 1.00 40.38 86 ASN A O 1
ATOM 721 N N . ILE A 1 87 ? -23.255 8.351 43.620 1.00 48.88 87 ILE A N 1
ATOM 722 C CA . ILE A 1 87 ? -23.944 7.067 43.803 1.00 48.88 87 ILE A CA 1
ATOM 723 C C . ILE A 1 87 ? -24.009 6.192 42.537 1.00 48.88 87 ILE A C 1
ATOM 725 O O . ILE A 1 87 ? -24.934 6.242 41.734 1.00 48.88 87 ILE A O 1
ATOM 729 N N . GLY A 1 88 ? -23.039 5.299 42.432 1.00 42.47 88 GLY A N 1
ATOM 730 C CA . GLY A 1 88 ? -23.092 4.071 41.659 1.00 42.47 88 GLY A CA 1
ATOM 731 C C . GLY A 1 88 ? -22.087 3.162 42.332 1.00 42.47 88 GLY A C 1
ATOM 732 O O . GLY A 1 88 ? -20.943 3.568 42.507 1.00 42.47 88 GLY A O 1
ATOM 733 N N . GLN A 1 89 ? -22.517 2.002 42.826 1.00 49.62 89 GLN A N 1
ATOM 734 C CA . GLN A 1 89 ? -21.648 1.067 43.535 1.00 49.62 89 GLN A CA 1
ATOM 735 C C . GLN A 1 89 ? -20.487 0.669 42.615 1.00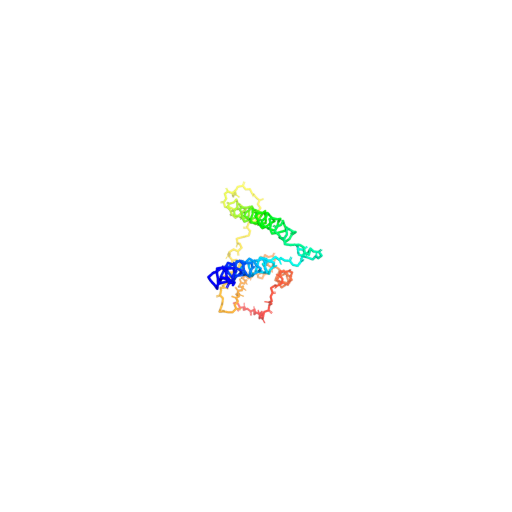 49.62 89 GLN A C 1
ATOM 737 O O . GLN A 1 89 ? -20.589 -0.257 41.817 1.00 49.62 89 GLN A O 1
ATOM 742 N N . LYS A 1 90 ? -19.381 1.411 42.709 1.00 45.31 90 LYS A N 1
ATOM 743 C CA . LYS A 1 90 ? -18.085 1.088 42.130 1.00 45.31 90 LYS A CA 1
ATOM 744 C C . LYS A 1 90 ? -17.596 -0.078 42.974 1.00 45.31 90 LYS A C 1
ATOM 746 O O . LYS A 1 90 ? -16.922 0.118 43.983 1.00 45.31 90 LYS A O 1
ATOM 751 N N . TYR A 1 91 ? -18.049 -1.288 42.643 1.00 52.66 91 TYR A N 1
ATOM 752 C CA . TYR A 1 91 ? -17.475 -2.503 43.206 1.00 52.66 91 TYR A CA 1
ATOM 753 C C . TYR A 1 91 ? -15.973 -2.345 43.017 1.00 52.66 91 TYR A C 1
ATOM 755 O O . TYR A 1 91 ? -15.516 -2.109 41.895 1.00 52.66 91 TYR A O 1
ATOM 763 N N . ASN A 1 92 ? -15.225 -2.355 44.113 1.00 53.81 92 ASN A N 1
ATOM 764 C CA . ASN A 1 92 ? -13.782 -2.224 44.085 1.00 53.81 92 ASN A CA 1
ATOM 765 C C . ASN A 1 92 ? -13.241 -3.513 43.448 1.00 53.81 92 ASN A C 1
ATOM 767 O O . ASN A 1 92 ? -12.898 -4.466 44.135 1.00 53.81 92 ASN A O 1
ATOM 771 N N . LEU A 1 93 ? -13.307 -3.611 42.115 1.00 56.44 93 LEU A N 1
ATOM 772 C CA . LEU A 1 93 ? -13.096 -4.857 41.372 1.00 56.44 93 LEU A CA 1
ATOM 773 C C . LEU A 1 93 ? -11.666 -5.373 41.568 1.00 56.44 93 LEU A C 1
ATOM 775 O O . LEU A 1 93 ? -11.441 -6.575 41.501 1.00 56.44 93 LEU A O 1
ATOM 779 N N . ALA A 1 94 ? -10.734 -4.473 41.897 1.00 58.62 94 ALA A N 1
ATOM 780 C CA . ALA A 1 94 ? -9.368 -4.791 42.295 1.00 58.62 94 ALA A CA 1
ATOM 781 C C . ALA A 1 94 ? -9.289 -5.675 43.556 1.00 58.62 94 ALA A C 1
ATOM 783 O O . ALA A 1 94 ? -8.333 -6.430 43.714 1.00 58.62 94 ALA A O 1
ATOM 784 N N . GLU A 1 95 ? -10.293 -5.632 44.438 1.00 68.31 95 GLU A N 1
ATOM 785 C CA . GLU A 1 95 ? -10.382 -6.521 45.601 1.00 68.31 95 GLU A CA 1
ATOM 786 C C . GLU A 1 95 ? -10.835 -7.940 45.209 1.00 68.31 95 GLU A C 1
ATOM 788 O O . GLU A 1 95 ? -10.436 -8.912 45.850 1.00 68.31 95 GLU A O 1
ATOM 793 N N . TYR A 1 96 ? -11.614 -8.077 44.128 1.00 76.44 96 TYR A N 1
ATOM 794 C CA . TYR A 1 96 ? -12.253 -9.334 43.721 1.00 76.44 96 TYR A CA 1
ATOM 795 C C . TYR A 1 96 ? -11.573 -10.029 42.536 1.00 76.44 96 TYR A C 1
ATOM 797 O O . TYR A 1 96 ? -11.742 -11.234 42.378 1.00 76.44 96 TYR A O 1
ATOM 805 N N . VAL A 1 97 ? -10.818 -9.320 41.693 1.00 84.75 97 VAL A N 1
ATOM 806 C CA . VAL A 1 97 ? -10.207 -9.878 40.477 1.00 84.75 97 VAL A CA 1
ATOM 807 C C . VAL A 1 97 ? -8.758 -9.414 40.344 1.00 84.75 97 VAL A C 1
ATOM 809 O O . VAL A 1 97 ? -8.462 -8.223 40.402 1.00 84.75 97 VAL A O 1
ATOM 812 N N . THR A 1 98 ? -7.845 -10.354 40.122 1.00 85.25 98 THR A N 1
ATOM 813 C CA . THR A 1 98 ? -6.427 -10.094 39.843 1.00 85.25 98 THR A CA 1
ATOM 814 C C . THR A 1 98 ? -6.030 -10.787 38.546 1.00 85.25 98 THR A C 1
ATOM 816 O O . THR A 1 98 ? -6.442 -11.917 38.295 1.00 85.25 98 THR A O 1
ATOM 819 N N . VAL A 1 99 ? -5.242 -10.106 37.714 1.00 87.44 99 VAL A N 1
ATOM 820 C CA . VAL A 1 99 ? -4.789 -10.625 36.419 1.00 87.44 99 VAL A CA 1
ATOM 821 C C . VAL A 1 99 ? -3.267 -10.686 36.409 1.00 87.44 99 VAL A C 1
ATOM 823 O O . VAL A 1 99 ? -2.603 -9.650 36.452 1.00 87.44 99 VAL A O 1
ATOM 826 N N . ASN A 1 100 ? -2.724 -11.897 36.330 1.00 85.19 100 ASN A N 1
ATOM 827 C CA . ASN A 1 100 ? -1.291 -12.159 36.304 1.00 85.19 100 ASN A CA 1
ATOM 828 C C . ASN A 1 100 ? -0.845 -12.555 34.893 1.00 85.19 100 ASN A C 1
ATOM 830 O O . ASN A 1 100 ? -1.561 -13.236 34.156 1.00 85.19 100 ASN A O 1
ATOM 834 N N . LYS A 1 101 ? 0.367 -12.143 34.513 1.00 87.31 101 LYS A N 1
ATOM 835 C CA . LYS A 1 101 ? 1.012 -12.625 33.286 1.00 87.31 101 LYS A CA 1
ATOM 836 C C . LYS A 1 101 ? 1.697 -13.959 33.566 1.00 87.31 101 LYS A C 1
ATOM 838 O O . LYS A 1 101 ? 2.427 -14.072 34.547 1.00 87.31 101 LYS A O 1
ATOM 843 N N . CYS A 1 102 ? 1.516 -14.921 32.672 1.00 82.44 102 CYS A N 1
ATOM 844 C CA . CYS A 1 102 ? 2.211 -16.205 32.690 1.00 82.44 102 CYS A CA 1
ATOM 845 C C . CYS A 1 102 ? 3.066 -16.352 31.427 1.00 82.44 102 CYS A C 1
ATOM 847 O O . CYS A 1 102 ? 2.925 -15.578 30.481 1.00 82.44 102 CYS A O 1
ATOM 849 N N . GLN A 1 103 ? 3.949 -17.353 31.409 1.00 81.19 103 GLN A N 1
ATOM 850 C CA . GLN A 1 103 ? 4.892 -17.570 30.307 1.00 81.19 103 GLN A CA 1
ATOM 851 C C . GLN A 1 103 ? 4.191 -17.737 28.946 1.00 81.19 103 GLN A C 1
ATOM 853 O O . GLN A 1 103 ? 4.649 -17.151 27.971 1.00 81.19 103 GLN A O 1
ATOM 858 N N . ASP A 1 104 ? 3.036 -18.414 28.919 1.00 81.44 104 ASP A N 1
ATOM 859 C CA . ASP A 1 104 ? 2.249 -18.676 27.702 1.00 81.44 104 ASP A CA 1
ATOM 860 C C . ASP A 1 104 ? 0.798 -18.161 27.785 1.00 81.44 104 ASP A C 1
ATOM 862 O O . ASP A 1 104 ? -0.106 -18.693 27.138 1.00 81.44 104 ASP A O 1
ATOM 866 N N . GLY A 1 105 ? 0.529 -17.127 28.590 1.00 84.94 105 GLY A N 1
ATOM 867 C CA . GLY A 1 105 ? -0.826 -16.581 28.665 1.00 84.94 105 GLY A CA 1
ATOM 868 C C . GLY A 1 105 ? -1.105 -15.657 29.841 1.00 84.94 105 GLY A C 1
ATOM 869 O O . GLY A 1 105 ? -0.243 -14.913 30.312 1.00 84.94 105 GLY A O 1
ATOM 870 N N . VAL A 1 106 ? -2.359 -15.690 30.286 1.00 88.69 106 VAL A N 1
ATOM 871 C CA . VAL A 1 106 ? -2.890 -14.832 31.345 1.00 88.69 106 VAL A CA 1
ATOM 872 C C . VAL A 1 106 ? -3.624 -15.695 32.362 1.00 88.69 106 VAL A C 1
ATOM 874 O O . VAL A 1 106 ? -4.488 -16.489 31.992 1.00 88.69 106 VAL A O 1
ATOM 877 N N . GLU A 1 107 ? -3.303 -15.509 33.636 1.00 87.69 107 GLU A N 1
ATOM 878 C CA . GLU A 1 107 ? -4.022 -16.105 34.759 1.00 87.69 107 GLU A CA 1
ATOM 879 C C . GLU A 1 107 ? -4.974 -15.063 35.357 1.00 87.69 107 GLU A C 1
ATOM 881 O O . GLU A 1 107 ? -4.585 -13.924 35.622 1.00 87.69 107 GLU A O 1
ATOM 886 N N . ILE A 1 108 ? -6.234 -15.452 35.561 1.00 88.62 108 ILE A N 1
ATOM 887 C CA . ILE A 1 108 ? -7.267 -14.603 36.158 1.00 88.62 108 ILE A CA 1
ATOM 888 C C . ILE A 1 108 ? -7.676 -15.230 37.488 1.00 88.62 108 ILE A C 1
ATOM 890 O O . ILE A 1 108 ? -8.338 -16.267 37.516 1.00 88.62 108 ILE A O 1
ATOM 894 N N . LEU A 1 109 ? -7.304 -14.586 38.590 1.00 88.06 109 LEU A N 1
ATOM 895 C CA . LEU A 1 109 ? -7.711 -14.971 39.934 1.00 88.06 109 LEU A CA 1
ATOM 896 C C . LEU A 1 109 ? -8.961 -14.187 40.326 1.00 88.06 109 LEU A C 1
ATOM 898 O O . LEU A 1 109 ? -8.947 -12.958 40.320 1.00 88.06 109 LEU A O 1
ATOM 902 N N . ILE A 1 110 ? -10.028 -14.890 40.703 1.00 86.81 110 ILE A N 1
ATOM 903 C CA . ILE A 1 110 ? -11.279 -14.274 41.153 1.00 86.81 110 ILE A CA 1
ATOM 904 C C . ILE A 1 110 ? -11.526 -14.672 42.604 1.00 86.81 110 ILE A C 1
ATOM 906 O O . ILE A 1 110 ? -11.830 -15.827 42.900 1.00 86.81 110 ILE A O 1
ATOM 910 N N . LYS A 1 111 ? -11.410 -13.710 43.518 1.00 84.06 111 LYS A N 1
ATOM 911 C CA . LYS A 1 111 ? -11.804 -13.863 44.917 1.00 84.06 111 LYS A CA 1
ATOM 912 C C . LYS A 1 111 ? -13.312 -13.693 44.989 1.00 84.06 111 LYS A C 1
ATOM 914 O O . LYS A 1 111 ? -13.819 -12.594 44.788 1.00 84.06 111 LYS A O 1
ATOM 919 N N . ASN A 1 112 ? -14.034 -14.778 45.246 1.00 79.06 112 ASN A N 1
ATOM 920 C CA . ASN A 1 112 ? -15.487 -14.742 45.335 1.00 79.06 112 ASN A CA 1
ATOM 921 C C . ASN A 1 112 ? -15.965 -14.988 46.768 1.00 79.06 112 ASN A C 1
ATOM 923 O O . ASN A 1 112 ? -15.478 -15.899 47.435 1.00 79.06 112 ASN A O 1
ATOM 927 N N . LYS A 1 113 ? -16.942 -14.203 47.229 1.00 75.38 113 LYS A N 1
ATOM 928 C CA . LYS A 1 113 ? -17.627 -14.441 48.506 1.00 75.38 113 LYS A CA 1
ATOM 929 C C . LYS A 1 113 ? -18.805 -15.386 48.270 1.00 75.38 113 LYS A C 1
ATOM 931 O O . LYS A 1 113 ? -19.538 -15.234 47.296 1.00 75.38 113 LYS A O 1
ATOM 936 N N . PHE A 1 114 ? -19.014 -16.350 49.163 1.00 63.88 114 PHE A N 1
ATOM 937 C CA . PHE A 1 114 ? -20.220 -17.180 49.133 1.00 63.88 114 PHE A CA 1
ATOM 938 C C . PHE A 1 114 ? -21.434 -16.368 49.616 1.00 63.88 114 PHE A C 1
ATOM 940 O O . PHE A 1 114 ? -21.378 -15.737 50.667 1.00 63.88 114 PHE A O 1
ATOM 947 N N . GLY A 1 115 ? -22.542 -16.393 48.864 1.00 65.69 115 GLY A N 1
ATOM 948 C CA . GLY A 1 115 ? -23.806 -15.737 49.234 1.00 65.69 115 GLY A CA 1
ATOM 949 C C . GLY A 1 115 ? -24.292 -14.686 48.227 1.00 65.69 115 GLY A C 1
ATOM 950 O O . GLY A 1 115 ? -23.843 -14.647 47.084 1.00 65.69 115 GLY A O 1
ATOM 951 N N . LYS A 1 116 ? -25.238 -13.830 48.648 1.00 58.97 116 LYS A N 1
ATOM 952 C CA . LYS A 1 116 ? -25.888 -12.808 47.792 1.00 58.97 116 LYS A CA 1
ATOM 953 C C . LYS A 1 116 ? -24.953 -11.678 47.330 1.00 58.97 116 LYS A C 1
ATOM 955 O O . LYS A 1 116 ? -25.328 -10.910 46.454 1.00 58.97 116 LYS A O 1
ATOM 960 N N . GLU A 1 117 ? -23.762 -11.591 47.913 1.00 61.38 117 GLU A N 1
ATOM 961 C CA . GLU A 1 117 ? 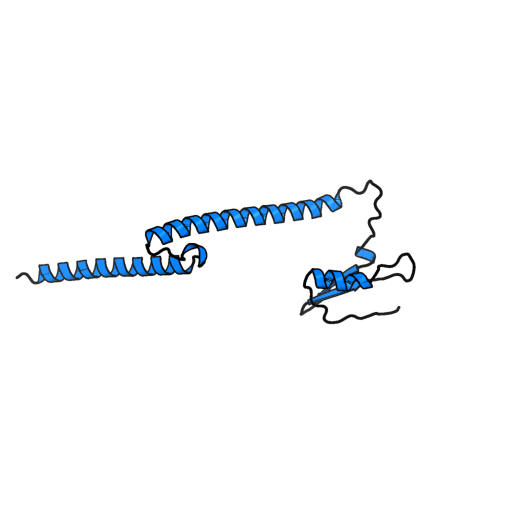-22.751 -10.561 47.640 1.00 61.38 117 GLU A CA 1
ATOM 962 C C . GLU A 1 117 ? -21.615 -11.063 46.724 1.00 61.38 117 GLU A C 1
ATOM 964 O O . GLU A 1 117 ? -20.651 -10.342 46.477 1.00 61.38 117 GLU A O 1
ATOM 969 N N . GLY A 1 118 ? -21.703 -12.307 46.236 1.00 67.75 118 GLY A N 1
ATOM 970 C CA . GLY A 1 118 ? -20.704 -12.923 45.363 1.00 67.75 118 GLY A CA 1
ATOM 971 C C . GLY A 1 118 ? -20.886 -12.614 43.873 1.00 67.75 118 GLY A C 1
ATOM 972 O O . GLY A 1 118 ? -21.991 -12.374 43.385 1.00 67.75 118 GLY A O 1
ATOM 973 N N . LEU A 1 119 ? -19.789 -12.687 43.118 1.00 72.38 119 LEU A N 1
ATOM 974 C CA . LEU A 1 119 ? -19.779 -12.631 41.659 1.00 72.38 119 LEU A CA 1
ATOM 975 C C . LEU A 1 119 ? -20.408 -13.898 41.059 1.00 72.38 119 LEU A C 1
ATOM 977 O O . LEU A 1 119 ? -20.130 -15.023 41.484 1.00 72.38 119 LEU A O 1
ATOM 981 N N . GLN A 1 120 ? -21.214 -13.723 40.008 1.00 79.88 120 GLN A N 1
ATOM 982 C CA . GLN A 1 120 ? -21.743 -14.831 39.209 1.00 79.88 120 GLN A CA 1
ATOM 983 C C . GLN A 1 120 ? -20.639 -15.415 38.317 1.00 79.88 120 GLN A C 1
ATOM 985 O O . GLN A 1 120 ? -20.482 -15.019 37.161 1.00 79.88 120 GLN A O 1
ATOM 990 N N . LEU A 1 121 ? -19.876 -16.372 38.853 1.00 81.75 121 LEU A N 1
ATOM 991 C CA . LEU A 1 121 ? -18.754 -17.002 38.142 1.00 81.75 121 LEU A CA 1
ATOM 992 C C . LEU A 1 121 ? -19.174 -17.700 36.844 1.00 81.75 121 LEU A C 1
ATOM 994 O O . LEU A 1 121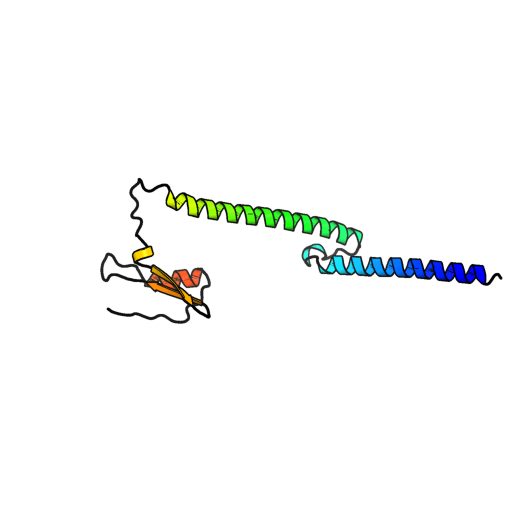 ? -18.366 -17.794 35.928 1.00 81.75 121 LEU A O 1
ATOM 998 N N . SER A 1 122 ? -20.434 -18.128 36.724 1.00 83.25 122 SER A N 1
ATOM 999 C CA . SER A 1 122 ? -20.964 -18.747 35.503 1.00 83.25 122 SER A CA 1
ATOM 1000 C C . SER A 1 122 ? -20.870 -17.844 34.269 1.00 83.25 122 SER A C 1
ATOM 1002 O O . SER A 1 122 ? -20.704 -18.353 33.166 1.00 83.25 122 SER A O 1
ATOM 1004 N N . ARG A 1 123 ? -20.908 -16.515 34.439 1.00 83.62 123 ARG A N 1
ATOM 1005 C CA . ARG A 1 123 ? -20.790 -15.557 33.325 1.00 83.62 123 ARG A CA 1
ATOM 1006 C C . ARG A 1 123 ? -19.353 -15.328 32.866 1.00 83.62 123 ARG A C 1
ATOM 1008 O O . ARG A 1 123 ? -19.137 -14.841 31.761 1.00 83.62 123 ARG A O 1
ATOM 1015 N N . VAL A 1 124 ? -18.363 -15.652 33.695 1.00 84.31 124 VAL A N 1
ATOM 1016 C CA . VAL A 1 124 ? -16.954 -15.374 33.385 1.00 84.31 124 VAL A CA 1
ATOM 1017 C C . VAL A 1 124 ? -16.485 -16.166 32.153 1.00 84.31 124 VAL A C 1
ATOM 1019 O O . VAL A 1 124 ? -15.983 -15.536 31.222 1.00 84.31 124 VAL A O 1
ATOM 1022 N N . PRO A 1 125 ? -16.698 -17.495 32.055 1.00 83.06 125 PRO A N 1
ATOM 1023 C CA . PRO A 1 125 ? -16.351 -18.249 30.850 1.00 83.06 125 PRO A CA 1
ATOM 1024 C C . PRO A 1 125 ? -17.095 -17.758 29.603 1.00 83.06 125 PRO A C 1
ATOM 1026 O O . PRO A 1 125 ? -16.506 -17.692 28.526 1.00 83.06 125 PRO A O 1
ATOM 1029 N N . GLU A 1 126 ? -18.371 -17.382 29.737 1.00 85.88 126 GLU A N 1
ATOM 1030 C CA . GLU A 1 126 ? -19.176 -16.871 28.621 1.00 85.88 126 GLU A CA 1
ATOM 1031 C C . GLU A 1 126 ? -18.570 -15.593 28.026 1.00 85.88 126 GLU A C 1
ATOM 1033 O O . GLU A 1 126 ? -18.438 -15.473 26.807 1.00 85.88 126 GLU A O 1
ATOM 1038 N N . GLU A 1 127 ? -18.152 -14.651 28.873 1.00 85.56 127 GLU A N 1
ATOM 1039 C CA . GLU A 1 127 ? -17.519 -13.404 28.433 1.00 85.56 127 GLU A CA 1
ATOM 1040 C C . GLU A 1 127 ? -16.129 -13.625 27.821 1.00 85.56 127 GLU A C 1
ATOM 1042 O O . GLU A 1 127 ? -15.776 -12.971 26.834 1.00 85.56 127 GLU A O 1
ATOM 1047 N N . LEU A 1 128 ? -15.349 -14.578 28.343 1.00 89.00 128 LEU A N 1
ATOM 1048 C CA . LEU A 1 128 ? -14.058 -14.951 27.754 1.00 89.00 128 LEU A CA 1
ATOM 1049 C C . LEU A 1 128 ? -14.241 -15.544 26.349 1.00 89.00 128 LEU A C 1
ATOM 1051 O O . LEU A 1 128 ? -13.546 -15.136 25.412 1.00 89.00 128 LEU A O 1
ATOM 1055 N N . MET A 1 129 ? -15.237 -16.415 26.167 1.00 86.19 129 MET A N 1
ATOM 1056 C CA . MET A 1 129 ? -15.567 -16.985 24.858 1.00 86.19 129 MET A CA 1
ATOM 1057 C C . MET A 1 129 ? -16.057 -15.927 23.864 1.00 86.19 129 MET A C 1
ATOM 1059 O O . MET A 1 129 ? -15.608 -15.923 22.715 1.00 86.19 129 MET A O 1
ATOM 1063 N N . LYS A 1 130 ? -16.907 -14.979 24.288 1.00 91.38 130 LYS A N 1
ATOM 1064 C CA . LYS A 1 130 ? -17.346 -13.852 23.434 1.00 91.38 130 LYS A CA 1
ATOM 1065 C C . LYS A 1 130 ? -16.167 -13.040 22.899 1.00 91.38 130 LYS A C 1
ATOM 1067 O O . LYS A 1 130 ? -16.197 -12.581 21.758 1.00 91.38 130 LYS A O 1
ATOM 1072 N N . ARG A 1 131 ? -15.111 -12.889 23.703 1.00 88.12 131 ARG A N 1
ATOM 1073 C CA . ARG A 1 131 ? -13.879 -12.170 23.338 1.00 88.12 131 ARG A CA 1
ATOM 1074 C C . ARG A 1 131 ? -12.855 -13.032 22.594 1.00 88.12 131 ARG A C 1
ATOM 1076 O O . ARG A 1 131 ? -11.777 -12.532 22.285 1.00 88.12 131 ARG A O 1
ATOM 1083 N N . LYS A 1 132 ? -13.188 -14.288 22.270 1.00 89.88 132 LYS A N 1
ATOM 1084 C CA . LYS A 1 132 ? -12.302 -15.261 21.607 1.00 89.88 132 LYS A CA 1
ATOM 1085 C C . LYS A 1 132 ? -11.025 -15.554 22.407 1.00 89.88 132 LYS A C 1
ATOM 1087 O O . LYS A 1 132 ? -9.979 -15.834 21.824 1.00 89.88 132 LYS A O 1
ATOM 1092 N N . LEU A 1 133 ? -11.110 -15.487 23.736 1.00 87.38 133 LEU A N 1
ATOM 1093 C CA . LEU A 1 133 ? -10.040 -15.906 24.637 1.00 87.38 133 LEU A CA 1
ATOM 1094 C C . LEU A 1 133 ? -10.209 -17.395 24.940 1.00 87.38 133 LEU A C 1
ATOM 1096 O O . LEU A 1 133 ? -11.286 -17.830 25.345 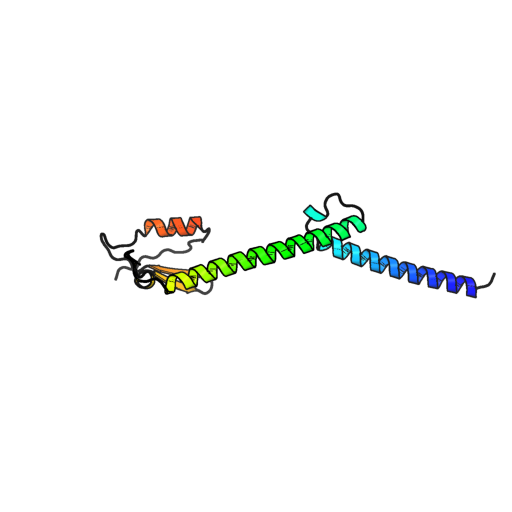1.00 87.38 133 LEU A O 1
ATOM 1100 N N . ASN A 1 134 ? -9.152 -18.176 24.723 1.00 86.06 134 ASN A N 1
ATOM 1101 C CA . ASN A 1 134 ? -9.181 -19.609 24.986 1.00 86.06 134 ASN A CA 1
ATOM 1102 C C . ASN A 1 134 ? -8.978 -19.881 26.484 1.00 86.06 134 ASN A C 1
ATOM 1104 O O . ASN A 1 134 ? -8.029 -19.370 27.080 1.00 86.06 134 ASN A O 1
ATOM 1108 N N . VAL A 1 135 ? -9.851 -20.692 27.081 1.00 84.00 135 VAL A N 1
ATOM 1109 C CA . VAL A 1 135 ? -9.756 -21.093 28.490 1.00 84.00 135 VAL A CA 1
ATOM 1110 C C . VAL A 1 135 ? -9.062 -22.449 28.550 1.00 84.00 135 VAL A C 1
ATOM 1112 O O . VAL A 1 135 ? -9.622 -23.450 28.117 1.00 84.00 135 VAL A O 1
ATOM 1115 N N . VAL A 1 136 ? -7.830 -22.471 29.061 1.00 83.44 136 VAL A N 1
ATOM 1116 C CA . VAL A 1 136 ? -7.004 -23.692 29.114 1.00 83.44 136 VAL A CA 1
ATOM 1117 C C . VAL A 1 136 ? -7.297 -24.508 30.373 1.00 83.44 136 VAL A C 1
ATOM 1119 O O . VAL A 1 136 ? -7.495 -25.716 30.293 1.00 83.44 136 VAL A O 1
ATOM 1122 N N . THR A 1 137 ? -7.374 -23.838 31.525 1.00 83.94 137 THR A N 1
ATOM 1123 C CA . THR A 1 137 ? -7.569 -24.477 32.830 1.00 83.94 137 THR A CA 1
ATOM 1124 C C . THR A 1 137 ? -8.463 -23.606 33.703 1.00 83.94 137 THR A C 1
ATOM 1126 O O . THR A 1 137 ? -8.325 -22.384 33.712 1.00 83.94 137 THR A O 1
ATOM 1129 N N . VAL A 1 138 ? -9.360 -24.240 34.462 1.00 84.69 138 VAL A N 1
ATOM 1130 C CA . VAL A 1 138 ? -10.163 -23.594 35.508 1.00 84.69 138 VAL A CA 1
ATOM 1131 C C . VAL A 1 138 ? -9.946 -24.360 36.807 1.00 84.69 138 VAL A C 1
ATOM 1133 O O . VAL A 1 138 ? -10.131 -25.574 36.844 1.00 84.69 138 VAL A O 1
ATOM 1136 N N . GLY A 1 139 ? -9.545 -23.652 37.860 1.00 81.06 139 GLY A N 1
ATOM 1137 C CA . GLY A 1 139 ? -9.365 -24.203 39.201 1.00 81.06 139 GLY A CA 1
ATOM 1138 C C . GLY A 1 139 ? -10.223 -23.454 40.213 1.00 81.06 139 GLY A C 1
ATOM 1139 O O . GLY A 1 139 ? -10.423 -22.247 40.090 1.00 81.06 139 GLY A O 1
ATOM 1140 N N . ILE A 1 140 ? -10.733 -24.173 41.212 1.00 81.00 140 ILE A N 1
ATOM 1141 C CA . ILE A 1 140 ? -11.427 -23.592 42.365 1.00 81.00 140 ILE A CA 1
ATOM 1142 C C . ILE A 1 140 ? -10.609 -23.951 43.598 1.00 81.00 140 ILE A C 1
ATOM 1144 O O . ILE A 1 140 ? -10.404 -25.131 43.872 1.00 81.00 140 ILE A O 1
ATOM 1148 N N . GLN A 1 141 ? -10.172 -22.938 44.340 1.00 73.44 141 GLN A N 1
ATOM 1149 C CA . GLN A 1 141 ? -9.519 -23.118 45.630 1.00 73.44 141 GLN A CA 1
ATOM 1150 C C . GLN A 1 141 ? -10.478 -22.648 46.726 1.00 73.44 141 GLN A C 1
ATOM 1152 O O . GLN A 1 141 ? -10.876 -21.484 46.741 1.00 73.44 141 GLN A O 1
ATOM 1157 N N . LEU A 1 142 ? -10.867 -23.557 47.619 1.00 67.31 142 LEU A N 1
ATOM 1158 C CA . LEU A 1 142 ? -11.583 -23.214 48.847 1.00 67.31 142 LEU A CA 1
ATOM 1159 C C . LEU A 1 142 ? -10.534 -22.895 49.923 1.00 67.31 142 LEU A C 1
ATOM 1161 O O . LEU A 1 142 ? -9.605 -23.683 50.110 1.00 67.31 142 LEU A O 1
ATOM 1165 N N . LEU A 1 143 ? -10.661 -21.734 50.569 1.00 59.47 143 LEU A N 1
ATOM 1166 C CA . LEU A 1 143 ? -9.916 -21.363 51.777 1.00 59.47 143 LEU A CA 1
ATOM 1167 C C . LEU A 1 143 ? -10.780 -21.618 53.010 1.00 59.47 143 LEU A C 1
ATOM 1169 O O . LEU A 1 143 ? -12.003 -21.364 52.913 1.00 59.47 143 LEU A O 1
#